Protein AF-A0A497S8M5-F1 (afdb_monomer_lite)

Sequence (69 aa):
MRKMLCENAYRRGRGIGIETQCYANEATKEVTVIYHELESDTFFLCDECAKALKRDAIKHGYKVKIRKL

Secondary structure (DSSP, 8-state):
--PPBPTTBTTT----S-SS-BSS-B--EEEEEESSSS-EEEEEE-HHHHHHHHHHHHHTT-EEEEEE-

pLDDT: mean 85.17, std 10.23, range [49.69, 95.56]

Structure (mmCIF, N/CA/C/O backbone):
data_AF-A0A497S8M5-F1
#
_entry.id   AF-A0A497S8M5-F1
#
loop_
_atom_site.group_PDB
_atom_site.id
_atom_site.type_symbol
_atom_site.label_atom_id
_atom_site.label_alt_id
_atom_site.label_comp_id
_atom_site.label_asym_id
_atom_site.label_entity_id
_atom_site.label_seq_id
_atom_site.pdbx_PDB_ins_code
_atom_site.Cartn_x
_atom_site.Cartn_y
_atom_site.Cartn_z
_atom_site.occupancy
_atom_site.B_iso_or_equiv
_atom_site.auth_seq_id
_atom_site.auth_comp_id
_atom_site.auth_asym_id
_atom_site.auth_atom_id
_atom_site.pdbx_PDB_model_num
ATOM 1 N N . MET A 1 1 ? -2.781 9.127 20.854 1.00 49.69 1 MET A N 1
ATOM 2 C CA . MET A 1 1 ? -2.148 9.085 19.515 1.00 49.69 1 MET A CA 1
ATOM 3 C C . MET A 1 1 ? -3.204 9.390 18.466 1.00 49.69 1 MET A C 1
ATOM 5 O O . MET A 1 1 ? -4.294 8.837 18.549 1.00 49.69 1 MET A O 1
ATOM 9 N N . ARG A 1 2 ? -2.929 10.304 17.531 1.00 56.53 2 ARG A N 1
ATOM 10 C CA . ARG A 1 2 ? -3.852 10.628 16.433 1.00 56.53 2 ARG A CA 1
ATOM 11 C C . ARG A 1 2 ? -3.809 9.457 15.446 1.00 56.53 2 ARG A C 1
ATOM 13 O O . ARG A 1 2 ? -2.744 9.1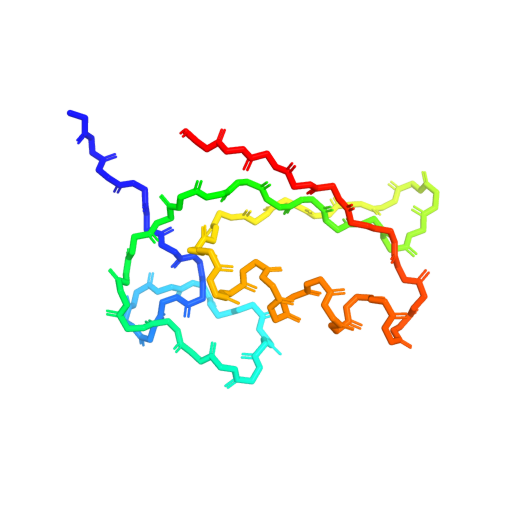81 14.906 1.00 56.53 2 AR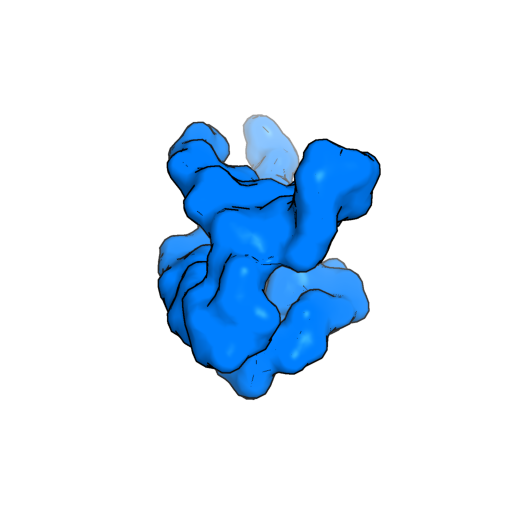G A O 1
ATOM 20 N N . LYS A 1 3 ? -4.919 8.730 15.283 1.00 68.94 3 LYS A N 1
ATOM 21 C CA . LYS A 1 3 ? -5.009 7.609 14.335 1.00 68.94 3 LYS A CA 1
ATOM 22 C C . LYS A 1 3 ? -4.698 8.119 12.927 1.00 68.94 3 LYS A C 1
ATOM 24 O O . LYS A 1 3 ? -5.263 9.132 12.509 1.00 68.94 3 LYS A O 1
ATOM 29 N N . MET A 1 4 ? -3.773 7.458 12.237 1.00 83.19 4 MET A N 1
ATOM 30 C CA . MET A 1 4 ? -3.397 7.814 10.871 1.00 83.19 4 MET A CA 1
ATOM 31 C C . MET A 1 4 ? -4.529 7.370 9.934 1.00 83.19 4 MET A C 1
ATOM 33 O O . MET A 1 4 ? -5.072 6.279 10.104 1.00 83.19 4 MET A O 1
ATOM 37 N N . LEU A 1 5 ? -4.955 8.231 9.009 1.00 87.62 5 LEU A N 1
ATOM 38 C CA . LEU A 1 5 ? -6.067 7.910 8.111 1.00 87.62 5 LEU A CA 1
ATOM 39 C C . LEU A 1 5 ? -5.581 7.022 6.965 1.00 87.62 5 LEU A C 1
ATOM 41 O O . LEU A 1 5 ? -4.472 7.209 6.472 1.00 87.62 5 LEU A O 1
ATOM 45 N N . CYS A 1 6 ? -6.427 6.090 6.523 1.00 88.31 6 CYS A N 1
ATOM 46 C CA . CYS A 1 6 ? -6.162 5.344 5.294 1.00 88.31 6 CYS A CA 1
ATOM 47 C C . CYS A 1 6 ? -6.127 6.319 4.112 1.00 88.31 6 CYS A C 1
ATOM 49 O O . CYS A 1 6 ? -7.080 7.064 3.897 1.00 88.31 6 CYS A O 1
ATOM 51 N N . GLU A 1 7 ? -5.075 6.295 3.304 1.00 87.69 7 GLU A N 1
ATOM 52 C CA . GLU A 1 7 ? -4.962 7.198 2.156 1.00 87.69 7 GLU A CA 1
ATOM 53 C C . GLU A 1 7 ? -5.944 6.860 1.031 1.00 87.69 7 GLU A C 1
ATOM 55 O O . GLU A 1 7 ? -6.289 7.743 0.246 1.00 87.69 7 GLU A O 1
ATOM 60 N N . ASN A 1 8 ? -6.491 5.639 1.018 1.00 88.31 8 ASN A N 1
ATOM 61 C CA . ASN A 1 8 ? -7.617 5.264 0.160 1.00 88.31 8 ASN A CA 1
ATOM 62 C C . ASN A 1 8 ? -9.002 5.431 0.819 1.00 88.31 8 ASN A C 1
ATOM 64 O O . ASN A 1 8 ? -9.980 4.827 0.381 1.00 88.31 8 ASN A O 1
ATOM 68 N N . ALA A 1 9 ? -9.095 6.175 1.921 1.00 82.44 9 ALA A N 1
ATOM 69 C CA . ALA A 1 9 ? -10.356 6.483 2.592 1.00 82.44 9 ALA A CA 1
ATOM 70 C C . ALA A 1 9 ? -11.391 7.117 1.645 1.00 82.44 9 ALA A C 1
ATOM 72 O O . ALA A 1 9 ? -11.109 8.147 1.034 1.00 82.44 9 ALA A O 1
ATOM 73 N N . TYR A 1 10 ? -12.616 6.568 1.620 1.00 75.50 10 TYR A N 1
ATOM 74 C CA . TYR A 1 10 ? -13.772 7.108 0.880 1.00 75.50 10 TYR A CA 1
ATOM 75 C C . TYR A 1 10 ? -14.043 8.574 1.258 1.00 75.50 10 TYR A C 1
ATOM 77 O O . TYR A 1 10 ? -14.438 9.392 0.430 1.00 75.50 10 TYR A O 1
ATOM 85 N N . ARG A 1 11 ? -13.798 8.943 2.526 1.00 66.44 11 ARG A N 1
ATOM 86 C CA . ARG A 1 11 ? -13.850 10.336 2.994 1.00 66.44 11 ARG A CA 1
ATOM 87 C C . ARG A 1 11 ? -12.486 10.779 3.493 1.00 66.44 11 ARG A C 1
ATOM 89 O O . ARG A 1 11 ? -12.002 10.227 4.478 1.00 66.44 11 ARG A O 1
ATOM 96 N N . ARG A 1 12 ? -11.969 11.873 2.924 1.00 67.69 12 ARG A N 1
ATOM 97 C CA . ARG A 1 12 ? -10.731 12.560 3.353 1.00 67.69 12 ARG A CA 1
ATOM 98 C C . ARG A 1 12 ? -9.429 11.786 3.088 1.00 67.69 12 ARG A C 1
ATOM 100 O O . ARG A 1 12 ? -8.388 12.208 3.584 1.00 67.69 12 ARG A O 1
ATOM 107 N N . GLY A 1 13 ? -9.477 10.686 2.333 1.00 64.06 13 GLY A N 1
ATOM 108 C CA . GLY A 1 13 ? -8.283 10.059 1.764 1.00 64.06 13 GLY A CA 1
ATOM 109 C C . GLY A 1 13 ? -7.719 10.884 0.607 1.00 64.06 13 GLY A C 1
ATOM 110 O O . GLY A 1 13 ? -8.397 11.768 0.083 1.00 64.06 13 GLY A O 1
ATOM 111 N N . ARG A 1 14 ? -6.482 10.588 0.199 1.00 71.94 14 ARG A N 1
ATOM 112 C CA . ARG A 1 14 ? -5.887 11.162 -1.018 1.00 71.94 14 ARG A CA 1
ATOM 113 C C . ARG A 1 14 ? -6.481 10.552 -2.288 1.00 71.94 14 ARG A C 1
ATOM 115 O O . ARG A 1 14 ? -6.492 11.220 -3.312 1.00 71.94 14 ARG A O 1
ATOM 122 N N . GLY A 1 15 ? -6.999 9.324 -2.194 1.00 70.81 15 GLY A N 1
ATOM 123 C CA . GLY A 1 15 ? -7.411 8.529 -3.346 1.00 70.81 15 GLY A CA 1
ATOM 124 C C . GLY A 1 15 ? -6.174 8.042 -4.091 1.00 70.81 15 GLY A C 1
ATOM 125 O O . GLY A 1 15 ? -5.505 8.815 -4.763 1.00 70.81 15 GLY A O 1
ATOM 126 N N . ILE A 1 16 ? -5.849 6.757 -3.954 1.00 77.19 16 ILE A N 1
ATOM 127 C CA . ILE A 1 16 ? -4.611 6.185 -4.517 1.00 77.19 16 ILE A CA 1
ATOM 128 C C . ILE A 1 16 ? -4.882 5.295 -5.737 1.00 77.19 16 ILE A C 1
ATOM 130 O O . ILE A 1 16 ? -4.108 4.395 -6.038 1.00 77.19 16 ILE A O 1
ATOM 134 N N . GLY A 1 17 ? -6.018 5.506 -6.408 1.00 70.25 17 GLY A N 1
ATOM 135 C CA . GLY A 1 17 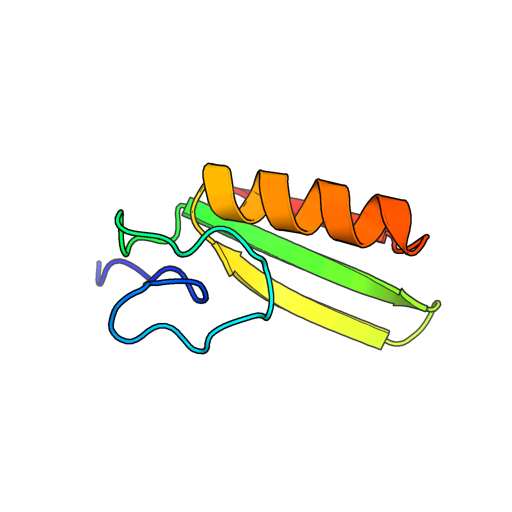? -6.344 4.830 -7.666 1.00 70.25 17 GLY A CA 1
ATOM 136 C C . GLY A 1 17 ? -6.657 3.331 -7.566 1.00 70.25 17 GLY A C 1
ATOM 137 O O . GLY A 1 17 ? -6.773 2.690 -8.602 1.00 70.25 17 GLY A O 1
ATOM 138 N N . ILE A 1 18 ? -6.830 2.761 -6.365 1.00 77.25 18 ILE A N 1
ATOM 139 C CA . ILE A 1 18 ? -7.262 1.361 -6.206 1.00 77.25 18 ILE A CA 1
ATOM 140 C C . ILE A 1 18 ? -8.798 1.270 -6.176 1.00 77.25 18 ILE A C 1
ATOM 142 O O . ILE A 1 18 ? -9.453 2.056 -5.488 1.00 77.25 18 ILE A O 1
ATOM 146 N N . GLU A 1 19 ? -9.371 0.297 -6.898 1.00 69.12 19 GLU A N 1
ATOM 147 C CA . GLU A 1 19 ? -10.829 0.180 -7.118 1.00 69.12 19 GLU A CA 1
ATOM 148 C C . GLU A 1 19 ? -11.657 0.156 -5.821 1.00 69.12 19 GLU A C 1
ATOM 150 O O . GLU A 1 19 ? -12.746 0.726 -5.761 1.00 69.12 19 GLU A O 1
ATOM 155 N N . THR A 1 20 ? -11.166 -0.494 -4.761 1.00 72.44 20 THR A N 1
ATOM 156 C CA . THR A 1 20 ? -11.914 -0.634 -3.502 1.00 72.44 20 THR A CA 1
ATOM 157 C C . THR A 1 20 ? -11.618 0.518 -2.545 1.00 72.44 20 THR A C 1
ATOM 159 O O . THR A 1 20 ? -10.587 0.515 -1.872 1.00 72.44 20 THR A O 1
ATOM 162 N N . GLN A 1 21 ? -12.535 1.485 -2.440 1.00 75.31 21 GLN A N 1
ATOM 163 C CA . GLN A 1 21 ? -12.424 2.583 -1.472 1.00 75.31 21 GLN A CA 1
ATOM 164 C C . GLN A 1 21 ? -12.571 2.101 -0.017 1.00 75.31 21 GLN A C 1
ATOM 166 O O . GLN A 1 21 ? -13.384 1.233 0.297 1.00 75.31 21 GLN A O 1
ATOM 171 N N . CYS A 1 22 ? -11.773 2.671 0.891 1.00 81.94 22 CYS A N 1
ATOM 172 C CA . CYS A 1 22 ? -11.755 2.294 2.305 1.00 81.94 22 CYS A CA 1
ATOM 173 C C . CYS A 1 22 ? -12.858 3.006 3.094 1.00 81.94 22 CYS A C 1
ATOM 175 O O . CYS A 1 22 ? -12.850 4.231 3.202 1.00 81.94 22 CYS A O 1
ATOM 177 N N . TYR A 1 23 ? -13.743 2.244 3.738 1.00 77.94 23 TYR A N 1
ATOM 178 C CA . TYR A 1 23 ? -14.741 2.783 4.673 1.00 77.94 23 TYR A CA 1
ATOM 179 C C . TYR A 1 23 ? -14.272 2.783 6.135 1.00 77.94 23 TYR A C 1
ATOM 181 O O . TYR A 1 23 ? -14.824 3.513 6.954 1.00 77.94 23 TYR A O 1
ATOM 189 N N . ALA A 1 24 ? -13.228 2.012 6.467 1.00 74.38 24 ALA A N 1
ATOM 190 C CA . ALA A 1 24 ? -12.671 1.939 7.820 1.00 74.38 24 ALA A CA 1
ATOM 191 C C . ALA A 1 24 ? -11.944 3.229 8.243 1.00 74.38 24 ALA A C 1
ATOM 193 O O . ALA A 1 24 ? -11.759 3.465 9.433 1.00 74.38 24 ALA A O 1
ATOM 194 N N . ASN A 1 25 ? -11.529 4.063 7.279 1.00 78.31 25 ASN A N 1
ATOM 195 C CA . ASN A 1 25 ? -10.854 5.352 7.474 1.00 78.31 25 ASN A CA 1
ATOM 196 C C . ASN A 1 25 ? -9.572 5.338 8.333 1.00 78.31 25 ASN A C 1
ATOM 198 O O . ASN A 1 25 ? -8.992 6.395 8.547 1.00 78.31 25 ASN A O 1
ATOM 202 N N . GLU A 1 26 ? -9.073 4.183 8.765 1.00 88.06 26 GLU A N 1
ATOM 203 C CA . GLU A 1 26 ? -7.887 4.040 9.615 1.00 88.06 26 GLU A CA 1
ATOM 204 C C . GLU A 1 26 ? -6.790 3.256 8.885 1.00 88.06 26 GLU A C 1
ATOM 206 O O . GLU A 1 26 ? -7.051 2.218 8.272 1.00 88.06 26 GLU A O 1
ATOM 211 N N . ALA A 1 27 ? -5.559 3.763 8.931 1.00 90.19 27 ALA A N 1
ATOM 212 C CA . ALA A 1 27 ? -4.387 3.070 8.424 1.00 90.19 27 ALA A CA 1
ATOM 213 C C . ALA A 1 27 ? -3.812 2.143 9.500 1.00 90.19 27 ALA A C 1
ATOM 215 O O . ALA A 1 27 ? -3.621 2.527 10.650 1.00 90.19 27 ALA A O 1
ATOM 216 N N . THR A 1 28 ? -3.495 0.917 9.092 1.00 92.44 28 THR A N 1
ATOM 217 C CA . THR A 1 28 ? -2.876 -0.119 9.940 1.00 92.44 28 THR A CA 1
ATOM 218 C C . THR A 1 28 ? -1.566 -0.644 9.353 1.00 92.44 28 THR A C 1
ATOM 220 O O . THR A 1 28 ? -0.885 -1.470 9.966 1.00 92.44 28 THR A O 1
ATOM 223 N N . LYS A 1 29 ? -1.252 -0.231 8.122 1.00 93.19 29 LYS A N 1
ATOM 224 C CA . LYS A 1 29 ? -0.118 -0.677 7.324 1.00 93.19 29 LYS A CA 1
ATOM 225 C C . LYS A 1 29 ? 0.574 0.519 6.689 1.00 93.19 29 LYS A C 1
ATOM 227 O O . LYS A 1 29 ? -0.086 1.457 6.254 1.00 93.19 29 LYS A O 1
ATOM 232 N N . GLU A 1 30 ? 1.883 0.406 6.568 1.00 94.75 30 GLU A N 1
ATOM 233 C CA . GLU A 1 30 ? 2.717 1.216 5.688 1.00 94.75 30 GLU A CA 1
ATOM 234 C C . GLU A 1 30 ? 3.086 0.342 4.483 1.00 94.75 30 GLU A C 1
ATOM 236 O O . GLU A 1 30 ? 3.579 -0.779 4.646 1.00 94.75 30 GLU A O 1
ATOM 241 N N . VAL A 1 31 ? 2.774 0.805 3.276 1.00 93.75 31 VAL A N 1
ATOM 242 C CA . VAL A 1 31 ? 2.908 0.049 2.029 1.00 93.75 31 VAL A CA 1
ATOM 243 C C . VAL A 1 31 ? 3.766 0.838 1.058 1.00 93.75 31 VAL A C 1
ATOM 245 O O . VAL A 1 31 ? 3.331 1.862 0.552 1.00 93.75 31 VAL A O 1
ATOM 248 N N . THR A 1 32 ? 4.961 0.344 0.758 1.00 94.81 32 THR A N 1
ATOM 249 C CA . THR A 1 32 ? 5.852 0.947 -0.235 1.00 94.81 32 THR A CA 1
ATOM 250 C C . THR A 1 32 ? 5.758 0.182 -1.548 1.00 94.81 32 THR A C 1
ATOM 252 O O . THR A 1 32 ? 6.079 -1.011 -1.584 1.00 94.81 32 THR A O 1
ATOM 255 N N . VAL A 1 33 ? 5.338 0.854 -2.616 1.00 93.50 33 VAL A N 1
ATOM 256 C CA . VAL A 1 33 ? 5.364 0.340 -3.992 1.00 93.50 33 VAL A CA 1
ATOM 257 C C . VAL A 1 33 ? 6.644 0.823 -4.656 1.00 93.50 33 VAL A C 1
ATOM 259 O O . VAL A 1 33 ? 7.022 1.978 -4.512 1.00 93.50 33 VAL A O 1
ATOM 262 N N . ILE A 1 34 ? 7.331 -0.077 -5.346 1.00 93.00 34 ILE A N 1
ATOM 263 C CA . ILE A 1 34 ? 8.592 0.167 -6.041 1.00 93.00 34 ILE A CA 1
ATOM 264 C C . ILE A 1 34 ? 8.321 -0.104 -7.523 1.00 93.00 34 ILE A C 1
ATOM 266 O O . ILE A 1 34 ? 8.189 -1.271 -7.914 1.00 93.00 34 ILE A O 1
ATOM 270 N N . TYR A 1 35 ? 8.184 0.962 -8.315 1.00 86.38 35 TYR A N 1
ATOM 271 C CA . TYR A 1 35 ? 7.798 0.883 -9.730 1.00 86.38 35 TYR A CA 1
ATOM 272 C C . TYR A 1 35 ? 8.976 0.443 -10.611 1.00 86.38 35 TYR A C 1
ATOM 274 O O . TYR A 1 35 ? 8.831 -0.412 -11.482 1.00 86.38 35 TYR A O 1
ATOM 282 N N . HIS A 1 36 ? 10.169 0.961 -10.312 1.00 83.38 36 HIS A N 1
ATOM 283 C CA . HIS A 1 36 ? 11.445 0.625 -10.952 1.00 83.38 36 HIS A CA 1
ATOM 284 C C . HIS A 1 36 ? 12.562 0.583 -9.896 1.00 83.38 36 HIS A C 1
ATOM 286 O O . HIS A 1 36 ? 12.300 0.749 -8.709 1.00 83.38 36 HIS A O 1
ATOM 292 N N . GLU A 1 37 ? 13.823 0.373 -10.284 1.00 77.94 37 GLU A N 1
ATOM 293 C CA . GLU A 1 37 ? 14.932 0.271 -9.315 1.00 77.94 37 GLU A CA 1
ATOM 294 C C . GLU A 1 37 ? 15.178 1.550 -8.491 1.00 77.94 37 GLU A C 1
ATOM 296 O O . GLU A 1 37 ? 15.806 1.474 -7.437 1.00 77.94 37 GLU A O 1
ATOM 301 N N . LEU A 1 38 ? 14.661 2.704 -8.933 1.00 80.44 38 LEU A N 1
ATOM 302 C CA . LEU A 1 38 ? 14.941 4.016 -8.338 1.00 80.44 38 LEU A CA 1
ATOM 303 C C . LEU A 1 38 ? 13.699 4.793 -7.876 1.00 80.44 38 LEU A C 1
ATOM 305 O O . LEU A 1 38 ? 13.853 5.789 -7.173 1.00 80.44 38 LEU A O 1
ATOM 309 N N . GLU A 1 39 ? 12.487 4.359 -8.237 1.00 90.56 39 GLU A N 1
ATOM 310 C CA . GLU A 1 39 ? 11.255 5.091 -7.923 1.00 90.56 39 GLU A CA 1
ATOM 311 C C . GLU A 1 39 ? 10.352 4.280 -6.993 1.00 90.56 39 GLU A C 1
ATOM 313 O O . GLU A 1 39 ? 10.027 3.117 -7.268 1.00 90.56 39 GLU A O 1
ATOM 318 N N . SER A 1 40 ? 9.954 4.897 -5.879 1.00 92.50 40 SER A N 1
ATOM 319 C CA . SER A 1 40 ? 9.062 4.280 -4.906 1.00 92.50 40 SER A CA 1
ATOM 320 C C . SER A 1 40 ? 8.151 5.290 -4.227 1.00 92.50 40 SER A C 1
ATOM 322 O O . SER A 1 40 ? 8.632 6.326 -3.769 1.00 92.50 40 SER A O 1
ATOM 324 N N . ASP A 1 41 ? 6.893 4.911 -4.037 1.00 92.94 41 ASP A N 1
ATOM 325 C CA . ASP A 1 41 ? 5.927 5.637 -3.214 1.00 92.94 41 ASP A CA 1
ATOM 326 C C . ASP A 1 41 ? 5.580 4.835 -1.966 1.00 92.94 41 ASP A C 1
ATOM 328 O O . ASP A 1 41 ? 5.517 3.606 -2.001 1.00 92.94 41 ASP A O 1
ATOM 332 N N . THR A 1 42 ? 5.322 5.528 -0.857 1.00 93.12 42 THR A N 1
ATOM 333 C CA . THR A 1 42 ? 4.852 4.909 0.388 1.00 93.12 42 THR A CA 1
ATOM 334 C C . THR A 1 42 ? 3.468 5.418 0.745 1.00 93.12 42 THR A C 1
ATOM 336 O O . THR A 1 42 ? 3.242 6.623 0.785 1.00 93.12 42 THR A O 1
ATOM 339 N N . PHE A 1 43 ? 2.575 4.476 1.042 1.00 92.19 43 PHE A N 1
ATOM 340 C CA . PHE A 1 43 ? 1.176 4.713 1.346 1.00 92.19 43 PHE A CA 1
ATOM 341 C C . PHE A 1 43 ? 0.791 4.173 2.722 1.00 92.19 43 PHE A C 1
ATOM 343 O O . PHE A 1 43 ? 1.207 3.079 3.113 1.00 92.19 43 PHE A O 1
ATOM 350 N N . PHE A 1 44 ? -0.083 4.879 3.430 1.00 92.88 44 PHE A N 1
ATOM 351 C CA . PHE A 1 44 ? -0.637 4.432 4.710 1.00 92.88 44 PHE A CA 1
ATOM 352 C C . PHE A 1 44 ? -2.048 3.888 4.521 1.00 92.88 44 PHE A C 1
ATOM 354 O O . PHE A 1 44 ? -2.992 4.628 4.249 1.00 92.88 44 PHE A O 1
ATOM 361 N N . LEU A 1 45 ? -2.211 2.572 4.657 1.00 91.44 45 LEU A N 1
ATOM 362 C CA . LEU A 1 45 ? -3.425 1.865 4.248 1.00 91.44 45 LEU A CA 1
ATOM 363 C C . LEU A 1 45 ? -3.984 0.967 5.352 1.00 91.44 45 LEU A C 1
ATOM 365 O O . LEU A 1 45 ? -3.273 0.510 6.251 1.00 91.44 45 LEU A O 1
ATOM 369 N N . CYS A 1 46 ? -5.283 0.681 5.280 1.00 91.25 46 CYS A N 1
ATOM 370 C CA . CYS A 1 46 ? -5.870 -0.427 6.032 1.00 91.25 46 CYS A CA 1
ATOM 371 C C . CYS A 1 46 ? -5.427 -1.778 5.435 1.00 91.25 46 CYS A C 1
ATOM 373 O O . CYS A 1 46 ? -4.883 -1.836 4.329 1.00 91.25 46 CYS A O 1
ATOM 375 N N . ASP A 1 47 ? -5.677 -2.878 6.146 1.00 90.69 47 ASP A N 1
ATOM 376 C CA . ASP A 1 47 ? -5.285 -4.223 5.696 1.00 90.69 47 ASP A CA 1
ATOM 377 C C . ASP A 1 47 ? -5.891 -4.605 4.330 1.00 90.69 47 ASP A C 1
ATOM 379 O O . ASP A 1 47 ? -5.206 -5.177 3.482 1.00 90.69 47 ASP A O 1
ATOM 383 N N . GLU A 1 48 ? -7.150 -4.239 4.074 1.00 90.12 48 GLU A N 1
ATOM 384 C CA . GLU A 1 48 ? -7.832 -4.539 2.808 1.00 90.12 48 GLU A CA 1
ATOM 385 C C . GLU A 1 48 ? -7.270 -3.729 1.637 1.00 90.12 48 GLU A C 1
ATOM 387 O O . GLU A 1 48 ? -6.946 -4.294 0.592 1.00 90.12 48 GLU A O 1
ATOM 392 N N . CYS A 1 49 ? -7.069 -2.423 1.825 1.00 90.94 49 CYS A N 1
ATOM 393 C CA . CYS A 1 49 ? -6.473 -1.560 0.804 1.00 90.94 49 CYS A CA 1
ATOM 394 C C . CYS A 1 49 ? -5.022 -1.943 0.510 1.00 90.94 49 CYS A C 1
ATOM 396 O O . CYS A 1 49 ? -4.616 -1.946 -0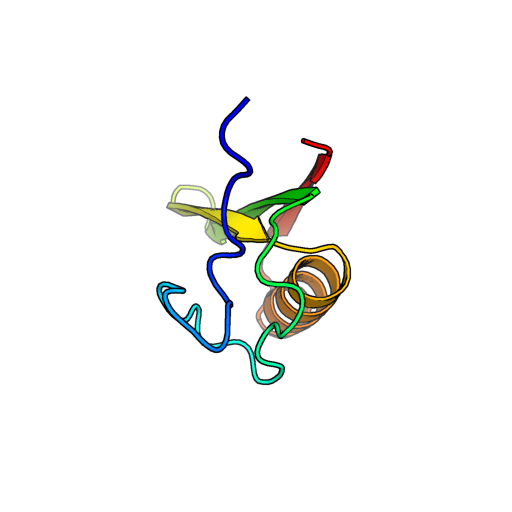.648 1.00 90.94 49 CYS A O 1
ATOM 398 N N . ALA A 1 50 ? -4.255 -2.345 1.528 1.00 92.38 50 ALA A N 1
ATOM 399 C CA . ALA A 1 50 ? -2.904 -2.863 1.337 1.00 92.38 50 ALA A CA 1
ATOM 400 C C . ALA A 1 50 ? -2.895 -4.149 0.491 1.00 92.38 50 ALA A C 1
ATOM 402 O O . ALA A 1 50 ? -2.038 -4.315 -0.379 1.00 92.38 50 ALA A O 1
ATOM 403 N N . LYS A 1 51 ? -3.860 -5.059 0.702 1.00 91.75 51 LYS A N 1
ATOM 404 C CA . LYS A 1 51 ? -4.017 -6.272 -0.122 1.00 91.75 51 LYS A CA 1
ATOM 405 C C . LYS A 1 51 ? -4.418 -5.942 -1.557 1.00 91.75 51 LYS A C 1
ATOM 407 O O . LYS A 1 51 ? -3.876 -6.558 -2.474 1.00 91.75 51 LYS A O 1
ATOM 412 N N . ALA A 1 52 ? -5.343 -5.003 -1.749 1.00 91.44 52 ALA A N 1
ATOM 413 C CA . ALA A 1 52 ? -5.773 -4.560 -3.072 1.00 91.44 52 ALA A CA 1
ATOM 414 C C . ALA A 1 52 ? -4.605 -3.938 -3.851 1.00 91.44 52 ALA A C 1
ATOM 416 O O . ALA A 1 52 ? -4.286 -4.419 -4.937 1.00 91.44 52 ALA A O 1
ATOM 417 N N . LEU A 1 53 ? -3.893 -2.981 -3.245 1.00 91.88 53 LEU A N 1
ATOM 418 C CA . LEU A 1 53 ? -2.718 -2.347 -3.845 1.00 91.88 53 LEU A CA 1
ATOM 419 C C . LEU A 1 53 ? -1.623 -3.368 -4.173 1.00 91.88 53 LEU A C 1
ATOM 421 O O . LEU A 1 53 ? -1.041 -3.325 -5.248 1.00 91.88 53 LEU A O 1
ATOM 425 N 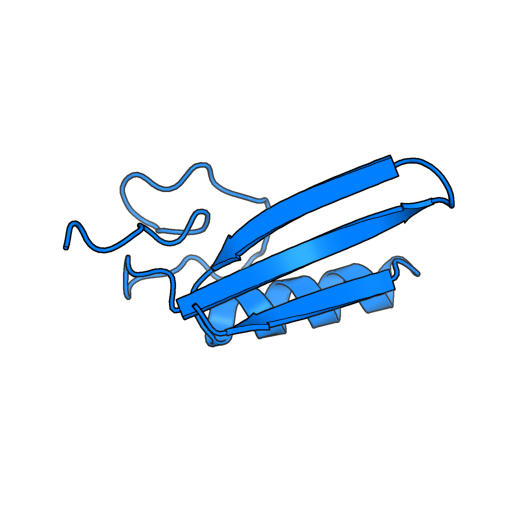N . LYS A 1 54 ? -1.370 -4.343 -3.288 1.00 93.19 54 LYS A N 1
ATOM 426 C CA . LYS A 1 54 ? -0.400 -5.412 -3.566 1.00 93.19 54 LYS A CA 1
ATOM 427 C C . LYS A 1 54 ? -0.782 -6.239 -4.796 1.00 93.19 54 LYS A C 1
ATOM 429 O O . LYS A 1 54 ? 0.093 -6.581 -5.584 1.00 93.19 54 LYS A O 1
ATOM 434 N N . ARG A 1 55 ? -2.059 -6.607 -4.943 1.00 92.62 55 ARG A N 1
ATOM 435 C CA . ARG A 1 55 ? -2.534 -7.378 -6.106 1.00 92.62 55 ARG A CA 1
ATOM 436 C C . ARG A 1 55 ? -2.378 -6.579 -7.392 1.00 92.62 55 ARG A C 1
ATOM 438 O O . ARG A 1 55 ? -1.934 -7.142 -8.384 1.00 92.62 55 ARG A O 1
ATOM 445 N N . ASP A 1 56 ? -2.733 -5.303 -7.349 1.00 91.19 56 ASP A N 1
ATOM 446 C CA . ASP A 1 56 ? -2.610 -4.394 -8.482 1.00 91.19 56 ASP A CA 1
ATOM 447 C C . ASP A 1 56 ? -1.145 -4.206 -8.902 1.00 91.19 56 ASP A C 1
ATOM 449 O O . ASP A 1 56 ? -0.768 -4.521 -10.027 1.00 91.19 56 ASP A O 1
ATOM 453 N N . ALA A 1 57 ? -0.276 -3.875 -7.947 1.00 91.31 57 ALA A N 1
ATOM 454 C CA . ALA A 1 57 ? 1.157 -3.736 -8.174 1.00 91.31 57 ALA A CA 1
ATOM 455 C C . ALA A 1 57 ? 1.788 -4.997 -8.795 1.00 91.31 57 ALA A C 1
ATOM 457 O O . ALA A 1 57 ? 2.584 -4.889 -9.722 1.00 91.31 57 ALA A O 1
ATOM 458 N N . ILE A 1 58 ? 1.397 -6.198 -8.344 1.00 91.12 58 ILE A N 1
ATOM 459 C CA . ILE A 1 58 ? 1.870 -7.462 -8.932 1.00 91.12 58 ILE A CA 1
ATOM 460 C C . ILE A 1 58 ? 1.411 -7.613 -10.389 1.00 91.12 58 ILE A C 1
ATOM 462 O O . ILE A 1 58 ? 2.210 -8.049 -11.216 1.00 91.12 58 ILE A O 1
ATOM 466 N N . LYS A 1 59 ? 0.164 -7.247 -10.725 1.00 91.50 59 LYS A N 1
ATOM 467 C CA . LYS A 1 59 ? -0.327 -7.283 -12.117 1.00 91.50 59 LYS A CA 1
ATOM 468 C C . LYS A 1 59 ? 0.501 -6.383 -13.035 1.00 91.50 59 LYS A C 1
ATOM 470 O O . LYS A 1 59 ? 0.710 -6.736 -14.190 1.00 91.50 59 LYS A O 1
ATOM 475 N N . HIS A 1 60 ? 0.987 -5.262 -12.509 1.00 90.06 60 HIS A N 1
ATOM 476 C CA . HIS A 1 60 ? 1.833 -4.313 -13.229 1.00 90.06 60 HIS A CA 1
ATOM 477 C C . HIS A 1 60 ? 3.342 -4.617 -13.137 1.00 90.06 60 HIS A C 1
ATOM 479 O O . HIS A 1 60 ? 4.146 -3.897 -13.720 1.00 90.06 60 HIS A O 1
ATOM 485 N N . GLY A 1 61 ? 3.747 -5.693 -12.449 1.00 91.69 61 GLY A N 1
ATOM 486 C CA . GLY A 1 61 ? 5.152 -6.103 -12.330 1.00 91.69 61 GLY A CA 1
ATOM 487 C C . GLY A 1 61 ? 5.968 -5.339 -11.280 1.00 91.69 61 GLY A C 1
ATOM 488 O O . GLY A 1 61 ? 7.190 -5.476 -11.233 1.00 91.69 61 GLY A O 1
ATOM 489 N N . TYR A 1 62 ? 5.319 -4.563 -10.413 1.00 93.31 62 TYR A N 1
ATOM 490 C CA . TYR A 1 62 ? 5.971 -3.767 -9.375 1.00 93.31 62 TYR A CA 1
ATOM 491 C C . TYR A 1 62 ? 6.242 -4.577 -8.105 1.00 93.31 62 TYR A C 1
ATOM 493 O O . TYR A 1 62 ? 5.518 -5.516 -7.751 1.00 93.31 62 TYR A O 1
ATOM 501 N N . LYS A 1 63 ? 7.283 -4.185 -7.362 1.00 92.62 63 LYS A N 1
ATOM 502 C CA . LYS A 1 63 ? 7.593 -4.785 -6.055 1.00 92.62 63 LYS A CA 1
ATOM 503 C C . LYS A 1 63 ? 6.874 -4.013 -4.956 1.00 92.62 63 LYS A C 1
ATOM 505 O O . LYS A 1 63 ? 6.806 -2.792 -4.990 1.00 92.62 63 LYS A O 1
ATOM 510 N N . VAL A 1 64 ? 6.383 -4.720 -3.940 1.00 94.44 64 VAL A N 1
ATOM 511 C CA . VAL A 1 64 ? 5.681 -4.101 -2.804 1.00 94.44 64 VAL A CA 1
ATOM 512 C C . VAL A 1 64 ? 6.274 -4.571 -1.484 1.00 94.44 64 VAL A C 1
ATOM 514 O O . VAL A 1 64 ? 6.428 -5.774 -1.261 1.00 94.44 64 VAL A O 1
ATOM 517 N N . LYS A 1 65 ? 6.565 -3.629 -0.585 1.00 94.75 65 LYS A N 1
ATOM 518 C CA . LYS A 1 65 ? 6.952 -3.878 0.811 1.00 94.75 65 LYS A CA 1
ATOM 519 C C . LYS A 1 65 ? 5.817 -3.431 1.726 1.00 94.75 65 LYS A C 1
ATOM 521 O O . LYS A 1 65 ? 5.278 -2.349 1.545 1.00 94.75 65 LYS A O 1
ATOM 526 N N . ILE A 1 66 ? 5.450 -4.259 2.703 1.00 95.56 66 ILE A N 1
ATOM 527 C CA . ILE A 1 66 ? 4.359 -3.964 3.643 1.00 95.56 66 ILE A CA 1
ATOM 528 C C . ILE A 1 66 ? 4.877 -4.102 5.071 1.00 95.56 66 ILE A C 1
ATOM 530 O O . ILE A 1 66 ? 5.445 -5.136 5.425 1.00 95.56 66 ILE A O 1
ATOM 534 N N . ARG A 1 67 ? 4.639 -3.082 5.895 1.00 94.88 67 ARG A N 1
ATOM 535 C CA . ARG A 1 67 ? 4.941 -3.046 7.331 1.00 94.88 67 ARG A CA 1
ATOM 536 C C . ARG A 1 67 ? 3.672 -2.765 8.130 1.00 94.88 67 ARG A C 1
ATOM 538 O O . ARG A 1 67 ? 2.725 -2.172 7.619 1.00 94.88 67 ARG A O 1
ATOM 545 N N . LYS A 1 68 ? 3.621 -3.246 9.373 1.00 92.38 68 LYS A N 1
ATOM 546 C CA . LYS A 1 68 ? 2.528 -2.949 10.312 1.00 92.38 68 LYS A CA 1
ATOM 547 C C . LYS A 1 68 ? 2.866 -1.655 11.065 1.00 92.38 68 LYS A C 1
ATOM 549 O O . LYS A 1 68 ? 4.022 -1.502 11.452 1.00 92.38 68 LYS A O 1
ATOM 554 N N . LEU A 1 69 ? 1.875 -0.774 11.224 1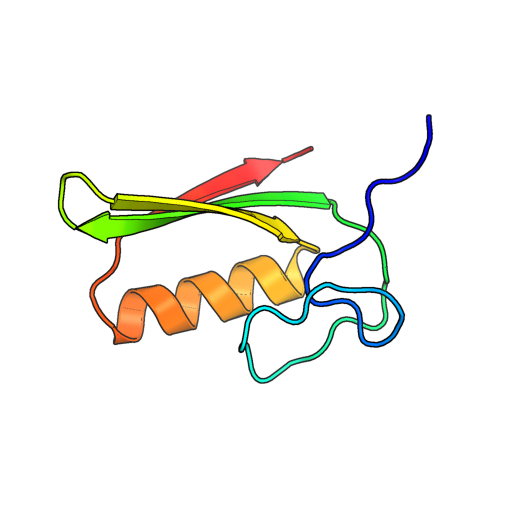.00 85.12 69 LEU A N 1
ATOM 555 C CA . LEU A 1 69 ? 1.962 0.432 12.057 1.00 85.12 69 LEU A CA 1
ATOM 556 C C . LEU A 1 69 ? 1.836 0.105 13.551 1.00 85.12 69 LEU A C 1
ATOM 558 O O . LEU A 1 69 ? 1.176 -0.914 13.877 1.00 85.12 69 LEU A O 1
#

Foldseek 3Di:
DPFDFFLLAPPPHVNPPFPDRDPVRGFFKWKWKALDPPDIDIGGHHPVVNVRVCVVSVVNVIDMDMDTD

Radius of gyration: 11.45 Å; chains: 1; bounding box: 30×20×33 Å